Protein AF-A0A3P1XJ75-F1 (afdb_monomer_lite)

InterPro domains:
  IPR046025 Domain of unknown function DUF5983 [PF19419] (3-68)

Organism: Escherichia coli (NCBI:txid562)

pLDDT: mean 90.32, std 7.83, range [50.47, 97.31]

Foldseek 3Di:
DPDQWDDPPFWTKGQQVVDPCSLVVCVVVVNDPVVSVVVVCCCPVVVDRMDTDGNPDDDDPPDDDDPD

Radius of gyration: 12.69 Å; chains: 1; bounding box: 29×27×37 Å

Sequence (68 aa):
ESEWIHFSGTGYLLRLSAWSFPVLRLKRLGLSKACRRLVVALMRRYSVSIIHLDACGEVLPGFPTFDW

Structure (mmCIF, N/CA/C/O backbone):
data_AF-A0A3P1XJ75-F1
#
_entry.id   AF-A0A3P1XJ75-F1
#
loop_
_atom_site.group_PDB
_atom_site.id
_atom_site.type_symbol
_atom_site.label_atom_id
_atom_site.label_alt_id
_atom_site.label_comp_id
_atom_site.label_asym_id
_atom_site.label_entity_id
_atom_site.label_seq_id
_atom_site.pdbx_PDB_ins_code
_atom_site.Cartn_x
_atom_site.Cartn_y
_atom_site.Cartn_z
_atom_site.occupancy
_atom_site.B_iso_or_equiv
_atom_site.auth_seq_id
_atom_site.auth_comp_id
_atom_site.auth_asym_id
_atom_site.auth_atom_id
_atom_site.pdbx_PDB_model_num
ATOM 1 N N . GLU A 1 1 ? 5.406 6.073 18.536 1.00 50.47 1 GLU A N 1
ATOM 2 C CA . GLU A 1 1 ? 4.551 5.784 17.365 1.00 50.47 1 GLU A CA 1
ATOM 3 C C . GLU A 1 1 ? 5.041 4.496 16.724 1.00 50.47 1 GLU A C 1
ATOM 5 O O . GLU A 1 1 ? 6.237 4.381 16.491 1.00 50.47 1 GLU A O 1
ATOM 10 N N . SER A 1 2 ? 4.179 3.500 16.508 1.00 62.06 2 SER A N 1
ATOM 11 C CA . SER A 1 2 ? 4.590 2.284 15.797 1.00 62.06 2 SER A CA 1
ATOM 12 C C . SER A 1 2 ? 4.776 2.614 14.318 1.00 62.06 2 SER A C 1
ATOM 14 O O . SER A 1 2 ? 3.837 3.052 13.655 1.00 62.06 2 SER A O 1
ATOM 16 N N . GLU A 1 3 ? 5.990 2.422 13.810 1.00 78.25 3 GLU A N 1
ATOM 17 C CA . GLU A 1 3 ? 6.369 2.671 12.418 1.00 78.25 3 GLU A CA 1
ATOM 18 C C . GLU A 1 3 ? 5.412 1.919 11.470 1.00 78.25 3 GLU A C 1
ATOM 20 O O . GLU A 1 3 ? 5.376 0.696 11.449 1.00 78.25 3 GLU A O 1
ATOM 25 N N . TRP A 1 4 ? 4.531 2.606 10.745 1.00 90.25 4 TRP A N 1
ATOM 26 C CA . TRP A 1 4 ? 3.512 1.943 9.912 1.00 90.25 4 TRP A CA 1
ATOM 27 C C . TRP A 1 4 ? 3.973 1.699 8.470 1.00 90.25 4 TRP A C 1
ATOM 29 O O . TRP A 1 4 ? 3.332 0.932 7.753 1.00 90.25 4 TRP A O 1
ATOM 39 N N . ILE A 1 5 ? 5.076 2.338 8.070 1.00 91.56 5 ILE A N 1
ATOM 40 C CA . ILE A 1 5 ? 5.819 2.085 6.835 1.00 91.56 5 ILE A CA 1
ATOM 41 C C . ILE A 1 5 ? 7.204 1.621 7.250 1.00 91.56 5 ILE A C 1
ATOM 43 O O . ILE A 1 5 ? 7.955 2.416 7.798 1.00 91.56 5 ILE A O 1
ATOM 47 N N . HIS A 1 6 ? 7.532 0.366 6.984 1.00 92.31 6 HIS A N 1
ATOM 48 C CA . HIS A 1 6 ? 8.829 -0.202 7.324 1.00 92.31 6 HIS A CA 1
ATOM 49 C C . HIS A 1 6 ? 9.611 -0.524 6.053 1.00 92.31 6 HIS A C 1
ATOM 51 O O . HIS A 1 6 ? 9.076 -1.167 5.149 1.00 92.31 6 HIS A O 1
ATOM 57 N N . PHE A 1 7 ? 10.863 -0.079 5.971 1.00 92.12 7 PHE A N 1
ATOM 58 C CA . PHE A 1 7 ? 11.745 -0.434 4.863 1.00 92.12 7 PHE A CA 1
ATOM 59 C C . PHE A 1 7 ? 12.297 -1.850 5.063 1.00 92.12 7 PHE A C 1
ATOM 61 O O . PHE A 1 7 ? 12.903 -2.146 6.084 1.00 92.12 7 PHE A O 1
ATOM 68 N N . SER A 1 8 ? 12.086 -2.719 4.076 1.00 91.94 8 SER A N 1
ATOM 69 C CA . SER A 1 8 ? 12.456 -4.145 4.114 1.00 91.94 8 SER A CA 1
ATOM 70 C C . SER A 1 8 ? 13.838 -4.454 3.521 1.00 91.94 8 SER A C 1
ATOM 72 O O . SER A 1 8 ? 14.246 -5.609 3.502 1.00 91.94 8 SER A O 1
ATOM 74 N N . GLY A 1 9 ? 14.556 -3.445 3.019 1.00 94.06 9 GLY A N 1
ATOM 75 C CA . GLY A 1 9 ? 15.811 -3.610 2.273 1.00 94.06 9 GLY A CA 1
ATOM 76 C C . GLY A 1 9 ? 15.628 -3.502 0.758 1.00 94.06 9 GLY A C 1
ATOM 77 O O . GLY A 1 9 ? 16.431 -2.856 0.093 1.00 94.06 9 GLY A O 1
ATOM 78 N N . THR A 1 10 ? 14.540 -4.053 0.220 1.00 93.38 10 THR A N 1
ATOM 79 C CA . THR A 1 10 ? 14.226 -4.046 -1.225 1.00 93.38 10 THR A CA 1
ATOM 80 C C . THR A 1 10 ? 12.904 -3.348 -1.544 1.00 93.38 10 THR A C 1
ATOM 82 O O . THR A 1 10 ? 12.526 -3.187 -2.700 1.00 93.38 10 THR A O 1
ATOM 85 N N . GLY A 1 11 ? 12.194 -2.885 -0.517 1.00 92.69 11 GLY A N 1
ATOM 86 C CA . GLY A 1 11 ? 10.896 -2.243 -0.662 1.00 92.69 11 GLY A CA 1
ATOM 87 C C . GLY A 1 11 ? 10.278 -1.875 0.681 1.00 92.69 11 GLY A C 1
ATOM 88 O O . GLY A 1 11 ? 10.993 -1.714 1.672 1.00 92.69 11 GLY A O 1
ATOM 89 N N . TYR A 1 12 ? 8.952 -1.771 0.751 1.00 92.38 12 TYR A N 1
ATOM 90 C CA . TYR A 1 12 ? 8.242 -1.239 1.916 1.00 92.38 12 TYR A CA 1
ATOM 91 C C . TYR A 1 12 ? 7.080 -2.117 2.371 1.00 92.38 12 TYR A C 1
ATOM 93 O O . TYR A 1 12 ? 6.239 -2.533 1.575 1.00 92.38 12 TYR A O 1
ATOM 101 N N . LEU A 1 13 ? 6.985 -2.327 3.682 1.00 93.94 13 LEU A N 1
ATOM 102 C CA . LEU A 1 13 ? 5.842 -2.938 4.346 1.00 93.94 13 LEU A CA 1
ATOM 103 C C . LEU A 1 13 ? 4.928 -1.843 4.901 1.00 93.94 13 LEU A C 1
ATOM 105 O O . LEU A 1 13 ? 5.346 -1.014 5.706 1.00 93.94 13 LEU A O 1
ATOM 109 N N . LEU A 1 14 ? 3.665 -1.858 4.485 1.00 93.62 14 LEU A N 1
ATOM 110 C CA . LEU A 1 14 ? 2.618 -0.930 4.899 1.00 93.62 14 LEU A CA 1
ATOM 111 C C . LEU A 1 14 ? 1.642 -1.632 5.848 1.00 93.62 14 LEU A C 1
ATOM 113 O O . LEU A 1 14 ? 0.910 -2.529 5.433 1.00 93.62 14 LEU A O 1
ATOM 117 N N . ARG A 1 15 ? 1.575 -1.189 7.107 1.00 94.50 15 ARG A N 1
ATOM 118 C CA . ARG A 1 15 ? 0.553 -1.611 8.079 1.00 94.50 15 ARG A CA 1
ATOM 119 C C . ARG A 1 15 ? -0.674 -0.707 7.977 1.00 94.50 15 ARG A C 1
ATOM 121 O O . ARG A 1 15 ? -0.724 0.367 8.573 1.00 94.50 15 ARG A O 1
ATOM 128 N N . LEU A 1 16 ? -1.683 -1.144 7.228 1.00 92.88 16 LEU A N 1
ATOM 129 C CA . LEU A 1 16 ? -2.901 -0.370 6.961 1.00 92.88 16 LEU A CA 1
ATOM 130 C C . LEU A 1 16 ? -3.786 -0.208 8.202 1.00 92.88 16 LEU A C 1
ATOM 132 O O . LEU A 1 16 ? -4.513 0.775 8.304 1.00 92.88 16 LEU A O 1
ATOM 136 N N . SER A 1 17 ? -3.697 -1.135 9.157 1.00 91.50 17 SER A N 1
ATOM 137 C CA . SER A 1 17 ? -4.411 -1.077 10.440 1.00 91.50 17 SER A CA 1
ATOM 138 C C . SER A 1 17 ? -3.807 -0.095 11.448 1.00 91.50 17 SER A C 1
ATOM 140 O O . SER A 1 17 ? -4.433 0.186 12.466 1.00 91.50 17 SER A O 1
ATOM 142 N N . ALA A 1 18 ? -2.620 0.458 11.180 1.00 92.12 18 ALA A N 1
ATOM 143 C CA . ALA A 1 18 ? -1.960 1.395 12.089 1.00 92.12 18 ALA A CA 1
ATOM 144 C C . ALA A 1 18 ? -2.630 2.784 12.133 1.00 92.12 18 ALA A C 1
ATOM 146 O O . ALA A 1 18 ? -2.303 3.598 12.992 1.00 92.12 18 ALA A O 1
ATOM 147 N N . TRP A 1 19 ? -3.558 3.070 11.212 1.00 88.88 19 TRP A N 1
ATOM 148 C CA . TRP A 1 19 ? -4.280 4.339 11.131 1.00 88.88 19 TRP A CA 1
ATOM 149 C C . TRP A 1 19 ? -5.755 4.117 10.799 1.00 88.88 19 TRP A C 1
ATOM 151 O O . TRP A 1 19 ? -6.089 3.229 10.024 1.00 88.88 19 TRP A O 1
ATOM 161 N N . SER A 1 20 ? -6.634 5.010 11.263 1.00 89.94 20 SER A N 1
ATOM 162 C CA . SER A 1 20 ? -8.060 4.991 10.891 1.00 89.94 20 SER A CA 1
ATOM 163 C C . SER A 1 20 ? -8.307 5.350 9.417 1.00 89.94 20 SER A C 1
ATOM 165 O O . SER A 1 20 ? -9.308 4.944 8.833 1.00 89.94 20 SER A O 1
ATOM 167 N N . PHE A 1 21 ? -7.395 6.111 8.794 1.00 92.06 21 PHE A N 1
ATOM 168 C CA . PHE A 1 21 ? -7.519 6.589 7.407 1.00 92.06 21 PHE A CA 1
ATOM 169 C C . PHE A 1 21 ? -6.228 6.363 6.593 1.00 92.06 21 PHE A C 1
ATOM 171 O O . PHE A 1 21 ? -5.611 7.329 6.124 1.00 92.06 21 PHE A O 1
ATOM 178 N N . PRO A 1 22 ? -5.795 5.106 6.389 1.00 92.19 22 PRO A N 1
ATOM 179 C CA . PRO A 1 22 ? -4.498 4.800 5.779 1.00 92.19 22 PRO A CA 1
ATOM 180 C C . PRO A 1 22 ? -4.408 5.308 4.333 1.00 92.19 22 PRO A C 1
ATOM 182 O O . PRO A 1 22 ? -3.401 5.879 3.928 1.00 92.19 22 PRO A O 1
ATOM 185 N N . VAL A 1 23 ? -5.498 5.236 3.564 1.00 94.06 23 VAL A N 1
ATOM 186 C CA . VAL A 1 23 ? -5.536 5.702 2.163 1.00 94.06 23 VAL A CA 1
ATOM 187 C C . VAL A 1 23 ? -5.363 7.222 2.049 1.00 94.06 23 VAL A C 1
ATOM 189 O O . VAL A 1 23 ? -4.768 7.713 1.085 1.00 94.06 23 VAL A O 1
ATOM 192 N N . LEU A 1 24 ? -5.847 7.987 3.035 1.00 95.44 24 LEU A N 1
ATOM 193 C CA . LEU A 1 24 ? -5.636 9.435 3.083 1.00 95.44 24 LEU A CA 1
ATOM 194 C C . LEU A 1 24 ? -4.171 9.764 3.393 1.00 95.44 24 LEU A C 1
ATOM 196 O O . LEU A 1 24 ? -3.615 10.680 2.788 1.00 95.44 24 LEU A O 1
ATOM 200 N N . ARG A 1 25 ? -3.537 8.999 4.290 1.00 92.94 25 ARG A N 1
ATOM 201 C CA . ARG A 1 25 ? -2.101 9.120 4.576 1.00 92.94 25 ARG A CA 1
ATOM 202 C C . ARG A 1 25 ? -1.267 8.816 3.333 1.00 92.94 25 ARG A C 1
ATOM 204 O O . ARG A 1 25 ? -0.445 9.643 2.960 1.00 92.94 25 ARG A O 1
ATOM 211 N N . LEU A 1 26 ? -1.564 7.725 2.624 1.00 92.56 26 LEU A N 1
ATOM 212 C CA . LEU A 1 26 ? -0.897 7.379 1.364 1.00 92.56 26 LEU A CA 1
ATOM 213 C C . LEU A 1 26 ? -1.044 8.478 0.301 1.00 92.56 26 LEU A C 1
ATOM 215 O O . LEU A 1 26 ? -0.084 8.795 -0.391 1.00 92.56 26 LEU A O 1
ATOM 219 N N . LYS A 1 27 ? -2.213 9.133 0.204 1.00 95.44 27 LYS A N 1
ATOM 220 C CA . LYS A 1 27 ? -2.398 10.278 -0.709 1.00 95.44 27 LYS A CA 1
ATOM 221 C C . LYS A 1 27 ? -1.445 11.428 -0.374 1.00 95.44 27 LYS A C 1
ATOM 223 O O . LYS A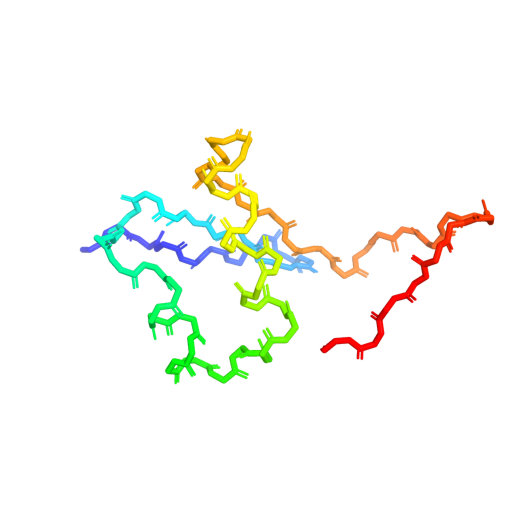 1 27 ? -0.897 12.033 -1.286 1.00 95.44 27 LYS A O 1
ATOM 228 N N . ARG A 1 28 ? -1.272 11.743 0.915 1.00 94.44 28 ARG A N 1
ATOM 229 C CA . ARG A 1 28 ? -0.369 12.814 1.374 1.00 94.44 28 ARG A CA 1
ATOM 230 C C . ARG A 1 28 ? 1.104 12.488 1.122 1.00 94.44 28 ARG A C 1
ATOM 232 O O .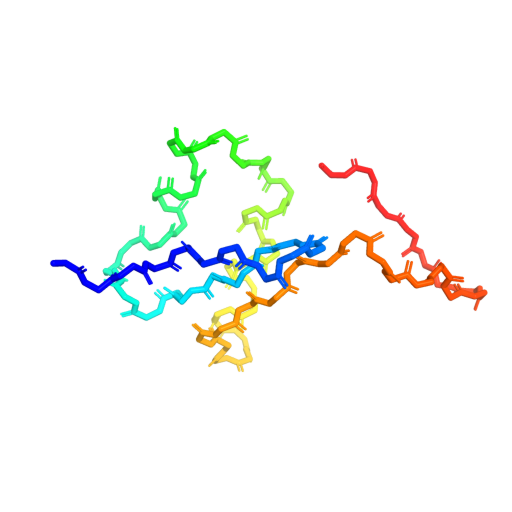 ARG A 1 28 ? 1.883 13.410 0.950 1.00 94.44 28 ARG A O 1
ATOM 239 N N . LEU A 1 29 ? 1.454 11.203 1.061 1.00 91.38 29 LEU A N 1
ATOM 240 C CA . LEU A 1 29 ? 2.794 10.725 0.709 1.00 91.38 29 LEU A CA 1
ATOM 241 C C . LEU A 1 29 ? 3.054 10.669 -0.806 1.00 91.38 29 LEU A C 1
ATOM 243 O O . LEU A 1 29 ? 4.109 10.212 -1.221 1.00 91.38 29 LEU A O 1
ATOM 247 N N . GLY A 1 30 ? 2.104 11.106 -1.638 1.00 92.19 30 GLY A N 1
ATOM 248 C CA . GLY A 1 30 ? 2.278 11.135 -3.092 1.00 92.19 30 GLY A CA 1
ATOM 249 C C . GLY A 1 30 ? 1.916 9.834 -3.809 1.00 92.19 30 GLY A C 1
ATOM 250 O O . GLY A 1 30 ? 2.116 9.739 -5.015 1.00 92.19 30 GLY A O 1
ATOM 251 N N . LEU A 1 31 ? 1.326 8.848 -3.120 1.00 90.38 31 LEU A N 1
ATOM 252 C CA . LEU A 1 31 ? 0.946 7.587 -3.757 1.00 90.38 31 LEU A CA 1
ATOM 253 C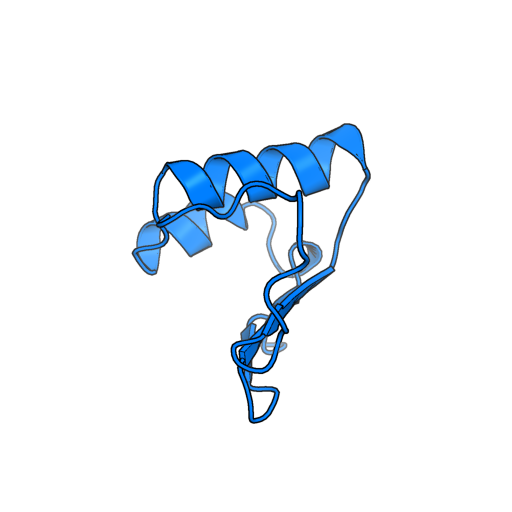 C . LEU A 1 31 ? -0.123 7.810 -4.842 1.00 90.38 31 LEU A C 1
ATOM 255 O O . LEU A 1 31 ? -1.142 8.494 -4.620 1.00 90.38 31 LEU A O 1
ATOM 259 N N . SER A 1 32 ? 0.082 7.188 -6.004 1.00 91.69 32 SER A N 1
ATOM 260 C CA . SER A 1 32 ? -0.747 7.413 -7.185 1.00 91.69 32 SER A CA 1
ATOM 261 C C . SER A 1 32 ? -2.221 7.063 -6.956 1.00 91.69 32 SER A C 1
ATOM 263 O O . SER A 1 32 ? -2.603 6.305 -6.055 1.00 91.69 32 SER A O 1
ATOM 265 N N . LYS A 1 33 ? -3.112 7.653 -7.762 1.00 94.00 33 LYS A N 1
ATOM 266 C CA . LYS A 1 33 ? -4.557 7.378 -7.667 1.00 94.00 33 LYS A CA 1
ATOM 267 C C . LYS A 1 33 ? -4.857 5.897 -7.923 1.00 94.00 33 LYS A C 1
ATOM 269 O O . LYS A 1 33 ? -5.742 5.357 -7.261 1.00 94.00 33 LYS A O 1
ATOM 274 N N . ALA A 1 34 ? -4.147 5.267 -8.859 1.00 92.44 34 ALA A N 1
ATOM 275 C CA . ALA A 1 34 ? -4.314 3.856 -9.188 1.00 92.44 34 ALA A CA 1
ATOM 276 C C . ALA A 1 34 ? -3.915 2.966 -8.004 1.00 92.44 34 ALA A C 1
ATOM 278 O O . ALA A 1 34 ? -4.753 2.208 -7.511 1.00 92.44 34 ALA A O 1
ATOM 279 N N . CYS A 1 35 ? -2.713 3.166 -7.456 1.00 90.56 35 CYS A N 1
ATOM 280 C CA . CYS A 1 35 ? -2.235 2.411 -6.300 1.00 90.56 35 CYS A CA 1
ATOM 281 C C . CYS 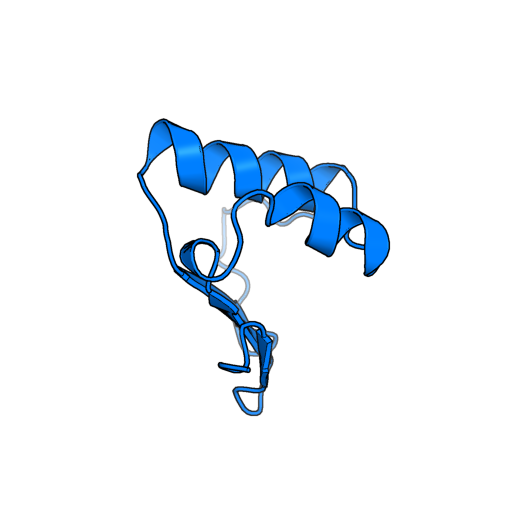A 1 35 ? -3.163 2.586 -5.081 1.00 90.56 35 CYS A C 1
ATOM 283 O O . CYS A 1 35 ? -3.570 1.618 -4.441 1.00 90.56 35 CYS A O 1
ATOM 285 N N . ARG A 1 36 ? -3.656 3.805 -4.816 1.00 94.38 36 ARG A N 1
ATOM 286 C CA . ARG A 1 36 ? -4.641 4.030 -3.738 1.00 94.38 36 ARG A CA 1
ATOM 287 C C . ARG A 1 36 ? -5.969 3.300 -3.951 1.00 94.38 36 ARG A C 1
ATOM 289 O O . ARG A 1 36 ? -6.570 2.865 -2.970 1.00 94.38 36 ARG A O 1
ATOM 296 N N . ARG A 1 37 ? -6.449 3.155 -5.192 1.00 94.62 37 ARG A N 1
ATOM 297 C CA . ARG A 1 37 ? -7.657 2.357 -5.489 1.00 94.62 37 ARG A CA 1
ATOM 298 C C . ARG A 1 37 ? -7.418 0.871 -5.243 1.00 94.62 37 ARG A C 1
ATOM 300 O O . ARG A 1 37 ? -8.309 0.221 -4.700 1.00 94.62 37 ARG A O 1
ATOM 307 N N . LEU A 1 38 ? -6.234 0.365 -5.591 1.00 92.88 38 LEU A N 1
ATOM 308 C CA . LEU A 1 38 ? -5.831 -1.005 -5.279 1.00 92.88 38 LEU A CA 1
ATOM 309 C C . LEU A 1 38 ? -5.839 -1.242 -3.765 1.00 92.88 38 LEU A C 1
ATOM 311 O O . LEU A 1 38 ? -6.512 -2.158 -3.303 1.00 92.88 38 LEU A O 1
ATOM 315 N N . VAL A 1 39 ? -5.195 -0.368 -2.985 1.00 94.25 39 VAL A N 1
ATOM 316 C CA . VAL A 1 39 ? -5.176 -0.472 -1.515 1.00 94.25 39 VAL A CA 1
ATOM 317 C C . VAL A 1 39 ? -6.596 -0.504 -0.936 1.00 94.25 39 VAL A C 1
ATOM 319 O O . VAL A 1 39 ? -6.904 -1.362 -0.113 1.00 94.25 39 VAL A O 1
ATOM 322 N N . VAL A 1 40 ? -7.501 0.370 -1.401 1.00 96.50 40 VAL A N 1
ATOM 323 C CA . VAL A 1 40 ? -8.915 0.355 -0.971 1.00 96.50 40 VAL A CA 1
ATOM 324 C C . VAL A 1 40 ? -9.586 -0.987 -1.272 1.00 96.50 40 VAL A C 1
ATOM 326 O O . VAL A 1 40 ? -10.332 -1.493 -0.433 1.00 96.50 40 VAL A O 1
ATOM 329 N N . ALA A 1 41 ? -9.353 -1.556 -2.457 1.00 96.75 41 ALA A N 1
ATOM 330 C CA . ALA A 1 41 ? -9.931 -2.839 -2.838 1.00 96.75 41 ALA A CA 1
ATOM 331 C C . ALA A 1 41 ? -9.402 -3.977 -1.954 1.00 96.75 41 ALA A C 1
ATOM 333 O O . ALA A 1 41 ? -10.205 -4.754 -1.442 1.00 96.75 41 ALA A O 1
ATOM 334 N N . LEU A 1 42 ? -8.087 -4.026 -1.718 1.00 95.94 42 LEU A N 1
ATOM 335 C CA . LEU A 1 42 ? -7.438 -5.011 -0.846 1.00 95.94 42 LEU A CA 1
ATOM 336 C C . LEU A 1 42 ? -7.993 -4.961 0.583 1.00 95.94 42 LEU A C 1
ATOM 338 O O . LEU A 1 42 ? -8.391 -5.988 1.129 1.00 95.94 42 LEU A O 1
ATOM 342 N N . MET A 1 43 ? -8.124 -3.762 1.155 1.00 95.44 43 MET A N 1
ATOM 343 C CA . MET A 1 43 ? -8.687 -3.589 2.496 1.00 95.44 43 MET A CA 1
ATOM 344 C C . MET A 1 43 ? -10.154 -4.018 2.580 1.00 95.44 43 MET A C 1
ATOM 346 O O . MET A 1 43 ? -10.540 -4.723 3.504 1.00 95.44 43 MET A O 1
ATOM 350 N N . ARG A 1 44 ? -10.997 -3.557 1.646 1.00 95.69 44 ARG A N 1
ATOM 351 C CA . ARG A 1 44 ? -12.459 -3.707 1.765 1.00 95.69 44 ARG A CA 1
ATOM 352 C C . ARG A 1 44 ? -12.982 -5.055 1.297 1.00 95.69 44 ARG A C 1
ATOM 354 O O . ARG A 1 44 ? -14.017 -5.487 1.785 1.00 95.69 44 ARG A O 1
ATOM 361 N N . ARG A 1 45 ? -12.334 -5.668 0.306 1.00 97.31 45 ARG A N 1
ATOM 362 C CA . ARG A 1 45 ? -12.810 -6.918 -0.308 1.00 97.31 45 ARG A CA 1
ATOM 363 C C . ARG A 1 45 ? -12.109 -8.146 0.247 1.00 97.31 45 ARG A C 1
ATOM 365 O O . ARG A 1 45 ? -12.695 -9.218 0.227 1.00 97.31 45 ARG A O 1
ATOM 372 N N . TYR A 1 46 ? -10.881 -7.977 0.728 1.00 96.69 46 TYR A N 1
ATOM 373 C CA . TYR A 1 46 ? -10.030 -9.089 1.142 1.00 96.69 46 TYR A CA 1
ATOM 374 C C . TYR A 1 46 ? -9.509 -8.937 2.575 1.00 96.69 46 TYR A C 1
ATOM 376 O O . TYR A 1 46 ? -8.700 -9.747 3.013 1.00 96.69 46 TYR A O 1
ATOM 384 N N . SER A 1 47 ? -9.954 -7.908 3.309 1.00 95.25 47 SER A N 1
ATOM 385 C CA . SER A 1 47 ? -9.552 -7.645 4.699 1.00 95.25 47 SER A CA 1
ATOM 386 C C . SER A 1 47 ? -8.033 -7.558 4.896 1.00 95.25 47 SER A C 1
ATOM 388 O O . SER A 1 47 ? -7.518 -7.842 5.977 1.00 95.25 47 SER A O 1
ATOM 390 N N . VAL A 1 48 ? -7.302 -7.154 3.852 1.00 96.38 48 VAL A N 1
ATOM 391 C CA . VAL A 1 48 ? -5.844 -7.028 3.901 1.00 96.38 48 VAL A CA 1
ATOM 392 C C . VAL A 1 48 ? -5.469 -5.896 4.851 1.00 96.38 48 VAL A C 1
ATOM 394 O O . VAL A 1 48 ? -5.899 -4.753 4.682 1.00 96.38 48 VAL A O 1
ATOM 397 N N . SER A 1 49 ? -4.638 -6.214 5.841 1.00 94.00 49 SER A N 1
ATOM 398 C CA . SER A 1 49 ? -4.138 -5.271 6.847 1.00 94.00 49 SER A CA 1
ATOM 399 C C . SER A 1 49 ? -2.657 -4.923 6.669 1.00 94.00 49 SER A C 1
ATOM 401 O O . SER A 1 49 ? -2.206 -3.907 7.202 1.00 94.00 49 SER A O 1
ATOM 403 N N . ILE A 1 50 ? -1.914 -5.724 5.898 1.00 95.00 50 ILE A N 1
ATOM 404 C CA . ILE A 1 50 ? -0.493 -5.537 5.595 1.00 95.00 50 ILE A CA 1
ATOM 405 C C . ILE A 1 50 ? -0.272 -5.696 4.091 1.00 95.00 50 ILE A C 1
ATOM 407 O O . ILE A 1 50 ? -0.752 -6.656 3.496 1.00 95.00 50 ILE A O 1
ATOM 411 N N . ILE A 1 51 ? 0.463 -4.765 3.484 1.00 93.88 51 ILE A N 1
ATOM 412 C CA . ILE A 1 51 ? 0.918 -4.852 2.090 1.00 93.88 51 ILE A CA 1
ATOM 413 C C . ILE A 1 51 ? 2.438 -4.762 2.085 1.00 93.88 51 ILE A C 1
ATOM 415 O O . ILE A 1 51 ? 2.988 -3.847 2.692 1.00 93.88 51 ILE A O 1
ATOM 419 N N . HIS A 1 52 ? 3.109 -5.666 1.379 1.00 93.31 52 HIS A N 1
ATOM 420 C CA . HIS A 1 52 ? 4.529 -5.539 1.059 1.00 93.31 52 HIS A CA 1
ATOM 421 C C . HIS A 1 52 ? 4.662 -5.167 -0.417 1.00 93.31 52 HIS A C 1
ATOM 423 O O . HIS A 1 52 ? 4.101 -5.833 -1.283 1.00 93.31 52 HIS A O 1
ATOM 429 N N . LEU A 1 53 ? 5.334 -4.051 -0.679 1.00 90.06 53 LEU A N 1
ATOM 430 C CA . LEU A 1 53 ? 5.726 -3.605 -2.010 1.00 90.06 53 LEU A CA 1
ATOM 431 C C . LEU A 1 53 ? 7.220 -3.877 -2.138 1.00 90.06 53 LEU A C 1
ATOM 433 O O . LEU A 1 53 ? 7.984 -3.306 -1.365 1.00 90.06 53 LEU A O 1
ATOM 437 N N . ASP A 1 54 ? 7.623 -4.727 -3.073 1.00 90.94 54 ASP A N 1
ATOM 438 C CA . ASP A 1 54 ? 9.012 -5.158 -3.243 1.00 90.94 54 ASP A CA 1
ATOM 439 C C . ASP A 1 54 ? 9.511 -4.806 -4.651 1.00 90.94 54 ASP A C 1
ATOM 441 O O . ASP A 1 54 ? 8.784 -4.998 -5.627 1.00 90.94 54 ASP A O 1
ATOM 445 N N . ALA A 1 55 ? 10.732 -4.278 -4.757 1.00 90.12 55 ALA A N 1
ATOM 446 C CA . ALA A 1 55 ? 11.384 -3.986 -6.032 1.00 90.12 55 ALA A CA 1
ATOM 447 C C . ALA A 1 55 ? 12.127 -5.199 -6.618 1.00 90.12 55 ALA A C 1
ATOM 449 O O . ALA A 1 55 ? 12.484 -5.180 -7.792 1.00 90.12 55 ALA A O 1
ATOM 450 N N . CYS A 1 56 ? 12.355 -6.253 -5.831 1.00 88.69 56 CYS A N 1
ATOM 451 C CA . CYS A 1 56 ? 13.042 -7.471 -6.263 1.00 88.69 56 CYS A CA 1
ATOM 452 C C . CYS A 1 56 ? 12.100 -8.547 -6.829 1.00 88.69 56 CYS A C 1
ATOM 454 O O . CYS A 1 56 ? 12.524 -9.681 -7.039 1.00 88.69 56 CYS A O 1
ATOM 456 N N . GLY A 1 57 ? 10.827 -8.218 -7.067 1.00 83.75 57 GLY A N 1
ATOM 457 C CA . GLY A 1 57 ? 9.874 -9.142 -7.680 1.00 83.75 57 GLY A CA 1
ATOM 458 C C . GLY A 1 57 ? 10.173 -9.396 -9.160 1.00 83.75 57 GLY A C 1
ATOM 459 O O . GLY A 1 57 ? 10.475 -8.471 -9.913 1.00 83.75 57 GLY A O 1
ATOM 460 N N . GLU A 1 58 ? 10.042 -10.648 -9.594 1.00 87.19 58 GLU A N 1
ATOM 461 C CA . GLU A 1 58 ? 10.125 -11.004 -11.011 1.00 87.19 58 GLU A CA 1
ATOM 462 C C . GLU A 1 58 ? 8.832 -10.644 -11.756 1.00 87.19 58 GLU A C 1
ATOM 464 O O . GLU A 1 58 ? 7.722 -10.755 -11.227 1.00 87.19 58 GLU A O 1
ATOM 469 N N . VAL A 1 59 ? 8.965 -10.252 -13.026 1.00 89.19 59 VAL A N 1
ATOM 470 C CA . VAL A 1 59 ? 7.813 -10.089 -13.918 1.00 89.19 59 VAL A CA 1
ATOM 471 C C . VAL A 1 59 ? 7.352 -11.469 -14.373 1.00 89.19 59 VAL A C 1
ATOM 473 O O . VAL A 1 59 ? 8.067 -12.170 -15.088 1.00 89.19 59 VAL A O 1
ATOM 476 N N . LEU A 1 60 ? 6.137 -11.850 -13.981 1.00 88.19 60 LEU A N 1
ATOM 477 C CA . LEU A 1 60 ? 5.566 -13.142 -14.351 1.00 88.19 60 LEU A CA 1
ATOM 478 C C . LEU A 1 60 ? 5.112 -13.147 -15.825 1.00 88.19 60 LEU A C 1
ATOM 480 O O . LEU A 1 60 ? 4.294 -12.303 -16.211 1.00 88.19 60 LEU A O 1
ATOM 484 N N . PRO A 1 61 ? 5.568 -14.108 -16.655 1.00 92.88 61 PRO A N 1
ATOM 485 C CA . PRO A 1 61 ? 5.106 -14.242 -18.033 1.00 92.88 61 PRO A CA 1
ATOM 486 C C . PRO A 1 61 ? 3.587 -14.440 -18.108 1.00 92.88 61 PRO A C 1
ATOM 488 O O . PRO A 1 61 ? 3.021 -15.263 -17.392 1.00 92.88 61 PRO A O 1
ATOM 491 N N . GLY A 1 62 ? 2.921 -13.698 -18.995 1.00 92.81 62 GLY A N 1
ATOM 492 C CA . GLY A 1 62 ? 1.470 -13.797 -19.201 1.00 92.81 62 GLY A CA 1
ATOM 493 C C . GLY A 1 62 ? 0.608 -13.010 -18.207 1.00 92.81 62 GLY A C 1
ATOM 494 O O . GLY A 1 62 ? -0.614 -13.020 -18.346 1.00 92.81 62 GLY A O 1
ATOM 495 N N . PHE A 1 63 ? 1.207 -12.295 -17.247 1.00 86.25 63 PHE A N 1
ATOM 496 C CA . PHE A 1 63 ? 0.482 -11.410 -16.333 1.00 86.25 63 PHE A CA 1
ATOM 497 C C . PHE A 1 63 ? 0.621 -9.939 -16.749 1.00 86.25 63 PHE A C 1
ATOM 499 O O . PHE A 1 63 ? 1.694 -9.520 -17.185 1.00 86.25 63 PHE A O 1
ATOM 506 N N . PRO A 1 64 ? -0.443 -9.127 -16.608 1.00 84.88 64 PRO A N 1
ATOM 507 C CA . PRO A 1 64 ? -0.350 -7.699 -16.868 1.00 84.88 64 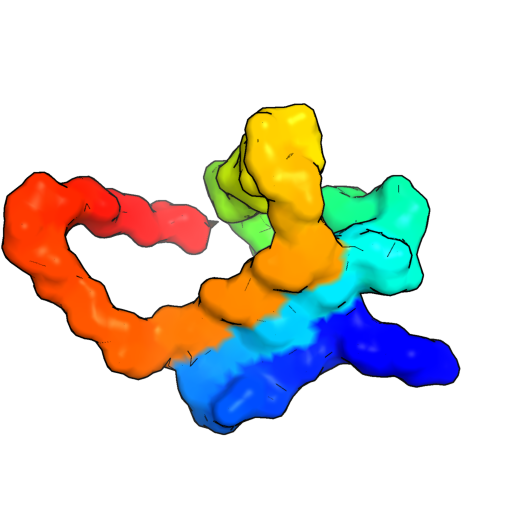PRO A CA 1
ATOM 508 C C . PRO A 1 64 ? 0.531 -7.025 -15.813 1.00 84.88 64 PRO A C 1
ATOM 510 O O . PRO A 1 64 ? 0.318 -7.191 -14.610 1.00 84.88 64 PRO A O 1
ATOM 513 N N . THR A 1 65 ? 1.487 -6.223 -16.270 1.00 86.62 65 THR A N 1
ATOM 514 C CA . THR A 1 65 ? 2.188 -5.250 -15.433 1.00 86.62 65 THR A CA 1
ATOM 515 C C . THR A 1 65 ? 1.483 -3.906 -15.520 1.00 86.62 65 THR A C 1
ATOM 517 O O . THR A 1 65 ? 0.764 -3.609 -16.478 1.00 86.62 65 THR A O 1
ATOM 520 N N . PHE A 1 66 ? 1.665 -3.085 -14.495 1.00 76.94 66 PHE A N 1
ATOM 521 C CA . PHE A 1 66 ? 1.078 -1.762 -14.461 1.00 76.94 66 PHE A CA 1
ATOM 522 C C . PHE A 1 66 ? 2.113 -0.743 -14.006 1.00 76.94 66 PHE A C 1
ATOM 524 O O . PHE A 1 66 ? 2.753 -0.933 -12.975 1.00 76.94 66 PHE A O 1
ATOM 531 N N . ASP A 1 67 ? 2.227 0.344 -14.760 1.00 72.56 67 ASP A N 1
ATOM 532 C CA . ASP A 1 67 ? 3.095 1.478 -14.447 1.00 72.56 67 ASP A CA 1
ATOM 533 C C . ASP A 1 67 ? 2.257 2.506 -13.663 1.00 72.56 67 ASP A C 1
ATOM 535 O O . ASP A 1 67 ? 1.590 3.374 -14.237 1.00 72.56 67 ASP A O 1
ATOM 539 N N . TRP A 1 68 ? 2.108 2.270 -12.353 1.00 71.69 68 TRP A N 1
ATOM 540 C CA . TRP A 1 68 ? 1.190 3.009 -11.472 1.00 71.69 68 TRP A CA 1
ATOM 541 C C . TRP A 1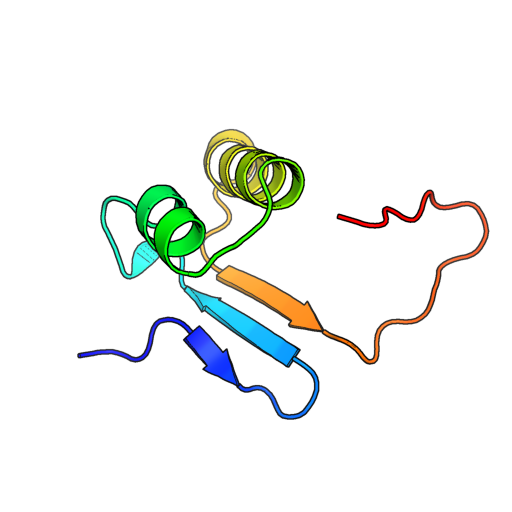 68 ? 1.824 4.176 -10.737 1.00 71.69 68 TRP A C 1
ATOM 543 O O . TRP A 1 68 ? 2.920 4.029 -10.165 1.00 71.69 68 TRP A O 1
#

Secondary structure (DSSP, 8-state):
---SEEE-SSEEEEEGGGSS-HHHHHHHTT--HHHHHHHHHHHHHH---EEEEESS----TTSPP---